Protein AF-A0A0D2ZXE7-F1 (afdb_monomer_lite)

pLDDT: mean 91.24, std 14.26, range [33.75, 98.62]

Sequence (89 aa):
MLKFEDGAAGSIKINGFQYELQQLHWHSPSEHTINGRRFALELHMVHEGKKGRMAVVTVLYKIGRADTFIRSLEKELEAITDLDDAEKH

Foldseek 3Di:
DAADDFCPQHWDADPNWTWTFGDKDKDAFDPDDDPPDIAGMKIWGWTATPPRDIDIDMDGDHPDDDDVVVVVCVVVVVVVVVVVVPPPD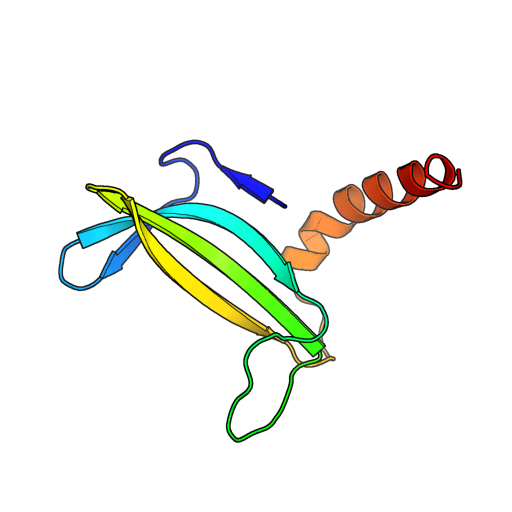

Structure (mmCIF, N/CA/C/O backbone):
data_AF-A0A0D2ZXE7-F1
#
_entry.id   AF-A0A0D2ZXE7-F1
#
loop_
_atom_site.group_PDB
_atom_site.id
_atom_site.type_symbol
_atom_site.label_atom_id
_atom_site.label_alt_id
_atom_site.label_comp_id
_atom_site.label_asym_id
_atom_site.label_entity_id
_atom_site.label_seq_id
_atom_site.pdbx_PDB_ins_code
_atom_site.Cartn_x
_atom_site.Cartn_y
_atom_site.Cartn_z
_atom_site.occupancy
_atom_site.B_iso_or_equiv
_atom_site.auth_seq_id
_atom_site.auth_comp_id
_atom_site.auth_asym_id
_atom_site.auth_atom_id
_atom_site.pdbx_PDB_model_num
ATOM 1 N N . MET A 1 1 ? 9.282 1.325 6.917 1.00 86.56 1 MET A N 1
ATOM 2 C CA . MET A 1 1 ? 7.807 1.445 6.785 1.00 86.56 1 MET A CA 1
ATOM 3 C C . MET A 1 1 ? 7.409 2.892 7.027 1.00 86.56 1 MET A C 1
ATOM 5 O O . MET A 1 1 ? 7.991 3.498 7.919 1.00 86.56 1 MET A O 1
ATOM 9 N N . LEU A 1 2 ? 6.463 3.438 6.262 1.00 92.94 2 LEU A N 1
ATOM 10 C CA . LEU A 1 2 ? 5.945 4.794 6.484 1.00 92.94 2 LEU A CA 1
ATOM 11 C C . LEU A 1 2 ? 4.699 4.716 7.358 1.00 92.94 2 LEU A C 1
ATOM 13 O O . LEU A 1 2 ? 3.826 3.898 7.084 1.00 92.94 2 LEU A O 1
ATOM 17 N N . LYS A 1 3 ? 4.621 5.546 8.396 1.00 95.44 3 LYS A N 1
ATOM 18 C CA . LYS A 1 3 ? 3.482 5.613 9.316 1.00 95.44 3 LYS A CA 1
ATOM 19 C C . LYS A 1 3 ? 2.904 7.018 9.311 1.00 95.44 3 LYS A C 1
ATOM 21 O O . LYS A 1 3 ? 3.648 7.980 9.130 1.00 95.44 3 LYS A O 1
ATOM 26 N N . PHE A 1 4 ? 1.606 7.114 9.539 1.00 95.06 4 PHE A N 1
ATOM 27 C CA . PHE A 1 4 ? 0.897 8.380 9.635 1.00 95.06 4 PHE A CA 1
ATOM 28 C C . PHE A 1 4 ? 0.277 8.530 11.017 1.00 95.06 4 PHE A C 1
ATOM 30 O O . PHE A 1 4 ? -0.022 7.541 11.682 1.00 95.06 4 PHE A O 1
ATOM 37 N N . GLU A 1 5 ? 0.105 9.776 11.445 1.00 93.06 5 GLU A N 1
ATOM 38 C CA . GLU A 1 5 ? -0.744 10.086 12.591 1.00 93.06 5 GLU A CA 1
ATOM 39 C C . GLU A 1 5 ? -2.218 9.858 12.226 1.00 93.06 5 GLU A C 1
ATOM 41 O O . GLU A 1 5 ? -2.607 9.985 11.058 1.00 93.06 5 GLU A O 1
ATOM 46 N N . ASP A 1 6 ? -3.038 9.546 13.230 1.00 88.62 6 ASP A N 1
ATOM 47 C CA . ASP A 1 6 ? -4.467 9.283 13.047 1.00 88.62 6 ASP A CA 1
ATOM 48 C C . ASP A 1 6 ? -5.160 10.434 12.300 1.00 88.62 6 ASP A C 1
ATOM 50 O O . ASP A 1 6 ? -4.986 11.616 12.606 1.00 88.62 6 ASP A O 1
ATOM 54 N N . GLY A 1 7 ? -5.938 10.082 11.275 1.00 88.69 7 GLY A N 1
ATOM 55 C CA . GLY A 1 7 ? -6.628 11.030 10.400 1.00 88.69 7 GLY A CA 1
ATOM 56 C C . GLY A 1 7 ? -5.750 11.870 9.455 1.00 88.69 7 GLY A C 1
ATOM 57 O O . GLY A 1 7 ? -6.308 12.543 8.586 1.00 88.69 7 GLY A O 1
ATOM 58 N N . ALA A 1 8 ? -4.415 11.830 9.545 1.00 94.88 8 ALA A N 1
ATOM 59 C CA . ALA A 1 8 ? -3.540 12.732 8.783 1.00 94.88 8 ALA A CA 1
ATOM 60 C C . ALA A 1 8 ? -3.404 12.369 7.292 1.00 94.88 8 ALA A C 1
ATOM 62 O O . ALA A 1 8 ? -3.162 13.241 6.458 1.00 94.88 8 ALA A O 1
ATOM 63 N N . ALA A 1 9 ? -3.575 11.090 6.943 1.00 96.06 9 ALA A N 1
ATOM 64 C CA . ALA A 1 9 ? -3.347 10.572 5.589 1.00 96.06 9 ALA A CA 1
ATOM 65 C C . ALA A 1 9 ? -4.634 10.226 4.818 1.00 96.06 9 ALA A C 1
ATOM 67 O O . ALA A 1 9 ? -4.586 9.652 3.729 1.00 96.06 9 ALA A O 1
ATOM 68 N N . GLY A 1 10 ? -5.796 10.584 5.368 1.00 97.31 10 GLY A N 1
ATOM 69 C CA . GLY A 1 10 ? -7.097 10.266 4.787 1.00 97.31 10 GLY A CA 1
ATOM 70 C C . GLY A 1 10 ? -7.598 8.860 5.134 1.00 97.31 10 GLY A C 1
ATOM 71 O O . GLY A 1 10 ? -7.122 8.196 6.055 1.00 97.31 10 GLY A O 1
ATOM 72 N N . SER A 1 11 ? -8.645 8.422 4.434 1.00 97.69 11 SER A N 1
ATOM 73 C CA . SER A 1 11 ? -9.345 7.173 4.745 1.00 97.69 11 SER A CA 1
ATOM 74 C C . SER A 1 11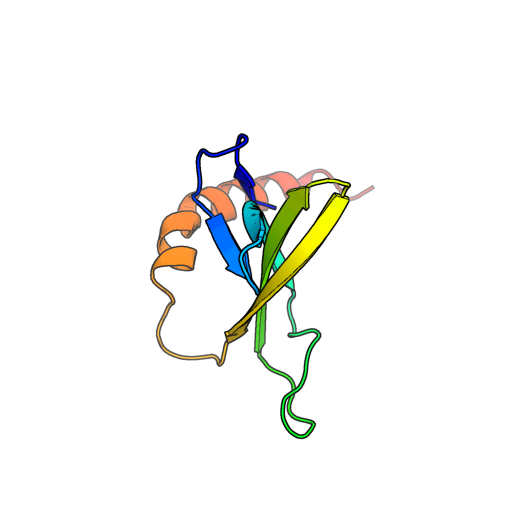 ? -10.049 6.576 3.530 1.00 97.69 11 SER A C 1
ATOM 76 O O . SER A 1 11 ? -10.305 7.258 2.536 1.00 97.69 11 SER A O 1
ATOM 78 N N . ILE A 1 12 ? -10.413 5.299 3.641 1.00 97.94 12 ILE A N 1
ATOM 79 C CA . ILE A 1 12 ? -11.307 4.605 2.711 1.00 97.94 12 ILE A CA 1
ATOM 80 C C . ILE A 1 12 ? -12.632 4.267 3.395 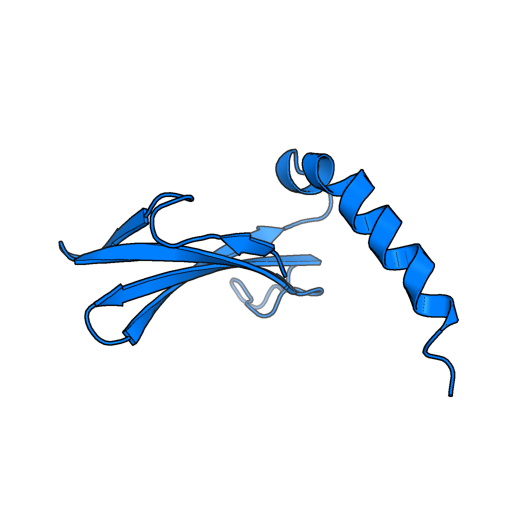1.00 97.94 12 ILE A C 1
ATOM 82 O O . ILE A 1 12 ? -12.710 4.130 4.618 1.00 97.94 12 ILE A O 1
ATOM 86 N N . LYS A 1 13 ? -13.689 4.092 2.596 1.00 97.81 13 LYS A N 1
ATOM 87 C CA . LYS A 1 13 ? -15.014 3.691 3.081 1.00 97.81 13 LYS A CA 1
ATOM 88 C C . LYS A 1 13 ? -15.445 2.377 2.443 1.00 97.81 13 LYS A C 1
ATOM 90 O O . LYS A 1 13 ? -15.603 2.301 1.230 1.00 97.81 13 LYS A O 1
ATOM 95 N N . ILE A 1 14 ? -15.686 1.361 3.267 1.00 97.50 14 ILE A N 1
ATOM 96 C CA . ILE A 1 14 ? -16.133 0.030 2.837 1.00 97.50 14 ILE A CA 1
ATOM 97 C C . ILE A 1 14 ? -17.462 -0.268 3.530 1.00 97.50 14 ILE A C 1
ATOM 99 O O . ILE A 1 14 ? -17.536 -0.290 4.758 1.00 97.50 14 ILE A O 1
ATOM 103 N N . ASN A 1 15 ? -18.530 -0.479 2.754 1.00 96.00 15 ASN A N 1
ATOM 104 C CA . ASN A 1 15 ? -19.879 -0.775 3.264 1.00 96.00 15 ASN A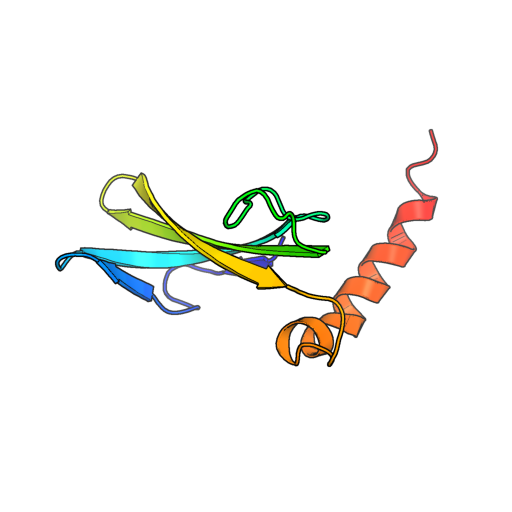 CA 1
ATOM 105 C C . ASN A 1 15 ? -20.369 0.212 4.339 1.00 96.00 15 ASN A C 1
ATOM 107 O O . ASN A 1 15 ? -20.950 -0.184 5.346 1.00 96.00 15 ASN A O 1
ATOM 111 N N . GLY A 1 16 ? -20.093 1.505 4.161 1.00 95.88 16 GLY A N 1
ATOM 112 C CA . GLY A 1 16 ? -20.490 2.527 5.131 1.00 95.88 16 GLY A CA 1
ATOM 113 C C . GLY A 1 16 ? -19.490 2.773 6.266 1.00 95.88 16 GLY A C 1
ATOM 114 O O . GLY A 1 16 ? -19.571 3.824 6.896 1.00 95.88 16 GLY A O 1
ATOM 115 N N . PHE A 1 17 ? -18.530 1.873 6.496 1.00 96.31 17 PHE A N 1
ATOM 116 C CA . PHE A 1 17 ? -17.531 1.989 7.559 1.00 96.31 17 PHE A CA 1
ATOM 117 C C . PHE A 1 17 ? -16.258 2.671 7.058 1.00 96.31 17 PHE A C 1
ATOM 119 O O . PHE A 1 17 ? -15.765 2.338 5.983 1.00 96.31 17 PHE A O 1
ATOM 126 N N . GLN A 1 18 ? -15.738 3.611 7.845 1.00 97.44 18 GLN A N 1
ATOM 127 C CA . GLN A 1 18 ? -14.490 4.321 7.571 1.00 97.44 18 GLN A CA 1
ATOM 128 C C . GLN A 1 18 ? -13.289 3.558 8.143 1.00 97.44 18 GLN A C 1
ATOM 130 O O . GLN A 1 18 ? -13.377 3.015 9.249 1.00 97.44 18 GLN A O 1
ATOM 135 N N . TYR A 1 19 ? -12.199 3.540 7.379 1.00 98.12 19 TYR A N 1
ATOM 136 C CA . TYR A 1 19 ? -10.910 2.953 7.734 1.00 98.12 19 TYR A CA 1
ATOM 137 C C . TYR A 1 19 ? -9.813 3.970 7.417 1.00 98.12 19 TYR A C 1
ATOM 139 O O . TYR A 1 19 ? -9.633 4.341 6.255 1.00 98.12 19 TYR A O 1
ATOM 147 N N . GLU A 1 20 ? -9.119 4.451 8.437 1.00 97.88 20 GLU A N 1
ATOM 148 C CA . GLU A 1 20 ? -8.072 5.466 8.309 1.00 97.88 20 GLU A CA 1
ATOM 149 C C . GLU A 1 20 ? -6.765 4.832 7.859 1.00 97.88 20 GLU A C 1
ATOM 151 O O . GLU A 1 20 ? -6.435 3.734 8.302 1.00 97.88 20 GLU A O 1
ATOM 156 N N . LEU A 1 21 ? -6.040 5.493 6.955 1.00 98.25 21 LEU A N 1
ATOM 157 C CA . LEU A 1 21 ? -4.753 5.001 6.476 1.00 98.25 21 LEU A CA 1
ATOM 158 C C . LEU A 1 21 ? -3.690 5.185 7.564 1.00 98.25 21 LEU A C 1
ATOM 160 O O . LEU A 1 21 ? -3.378 6.309 7.939 1.00 98.25 21 LEU A O 1
ATOM 164 N N . GLN A 1 22 ? -3.112 4.076 8.019 1.00 97.75 22 GLN A N 1
ATOM 165 C CA . GLN A 1 22 ? -2.170 4.051 9.137 1.00 97.75 22 GLN A CA 1
ATOM 166 C C . GLN A 1 22 ? -0.722 3.930 8.671 1.00 97.75 22 GLN A C 1
ATOM 168 O O . GLN A 1 22 ? 0.175 4.585 9.203 1.00 97.75 22 GLN A O 1
ATOM 173 N N . GLN A 1 23 ? -0.464 3.079 7.674 1.00 97.38 23 GLN A N 1
ATOM 174 C CA . GLN A 1 23 ? 0.904 2.830 7.224 1.00 97.38 23 GLN A CA 1
ATOM 175 C C . GLN A 1 23 ? 1.009 2.266 5.807 1.00 97.38 23 GLN A C 1
ATOM 177 O O . GLN A 1 23 ? 0.084 1.629 5.295 1.00 97.38 23 GLN A O 1
ATOM 182 N N . LEU A 1 24 ? 2.174 2.505 5.203 1.00 97.62 24 LEU A N 1
ATOM 183 C CA . LEU A 1 24 ? 2.610 1.976 3.914 1.00 97.62 24 LEU A CA 1
ATOM 184 C C . LEU A 1 24 ? 3.873 1.136 4.103 1.00 97.62 24 LEU A C 1
ATOM 186 O O . LEU A 1 24 ? 4.829 1.557 4.770 1.00 97.62 24 LEU A O 1
ATOM 190 N N . HIS A 1 25 ? 3.913 -0.025 3.464 1.00 96.81 25 HIS A N 1
ATOM 191 C CA . HIS A 1 25 ? 5.126 -0.832 3.376 1.00 96.81 25 HIS A CA 1
ATOM 192 C C . HIS A 1 25 ? 5.172 -1.626 2.075 1.00 96.81 25 HIS A C 1
ATOM 194 O O . HIS A 1 25 ? 4.153 -1.838 1.422 1.00 96.81 25 HIS A O 1
ATOM 200 N N . TRP A 1 26 ? 6.377 -2.041 1.696 1.00 96.88 26 TRP A N 1
ATOM 201 C CA . TRP A 1 26 ? 6.631 -2.714 0.433 1.00 96.88 26 TRP A CA 1
ATOM 202 C C . TRP A 1 26 ? 7.195 -4.114 0.652 1.00 96.88 26 TRP A C 1
ATOM 204 O O . TRP A 1 26 ? 8.000 -4.322 1.558 1.00 96.88 26 TRP A O 1
ATOM 214 N N . HIS A 1 27 ? 6.818 -5.036 -0.230 1.00 97.75 27 HIS A N 1
ATOM 215 C CA . HIS A 1 27 ? 7.375 -6.381 -0.346 1.00 97.75 27 HIS A CA 1
ATOM 216 C C . HIS A 1 27 ? 7.986 -6.576 -1.735 1.00 97.75 27 HIS A C 1
ATOM 218 O O . HIS A 1 27 ? 7.360 -6.259 -2.750 1.00 97.75 27 HIS A O 1
ATOM 224 N N . SER A 1 28 ? 9.203 -7.118 -1.782 1.00 95.88 28 SER A N 1
ATOM 225 C CA . SER A 1 28 ? 9.881 -7.518 -3.016 1.00 95.88 28 SER A CA 1
ATOM 226 C C . SER A 1 28 ? 10.381 -8.963 -2.877 1.00 95.88 28 SER A C 1
ATOM 228 O O . SER A 1 28 ? 11.158 -9.229 -1.957 1.00 95.88 28 SER A O 1
ATOM 230 N N . PRO A 1 29 ? 9.963 -9.905 -3.749 1.00 98.00 29 PRO A N 1
ATOM 231 C CA . PRO A 1 29 ? 8.942 -9.748 -4.795 1.00 98.00 29 PRO A CA 1
ATOM 232 C C . PRO A 1 29 ? 7.533 -9.537 -4.204 1.00 98.00 29 PRO A C 1
ATOM 234 O O . PRO A 1 29 ? 7.365 -9.559 -2.987 1.00 98.00 29 PRO A O 1
ATOM 237 N N . SER A 1 30 ? 6.504 -9.370 -5.051 1.00 98.62 30 SER A N 1
ATOM 238 C CA . SER A 1 30 ? 5.117 -9.321 -4.555 1.00 98.62 30 SER A CA 1
ATOM 239 C C . SER A 1 30 ? 4.769 -10.584 -3.779 1.00 98.62 30 SER A C 1
ATOM 241 O O . SER A 1 30 ? 5.237 -11.659 -4.149 1.00 98.62 30 SER A O 1
ATOM 243 N N . GLU A 1 31 ? 3.919 -10.486 -2.762 1.00 98.38 31 GLU A N 1
ATOM 244 C CA . GLU A 1 31 ? 3.387 -11.627 -2.014 1.00 98.38 31 GLU A CA 1
ATOM 245 C C . GLU A 1 31 ? 2.197 -12.242 -2.754 1.00 98.38 31 GLU A C 1
ATOM 247 O O . GLU A 1 31 ? 2.161 -13.459 -2.982 1.00 98.38 31 GLU A O 1
ATOM 252 N N . HIS A 1 32 ? 1.273 -11.393 -3.214 1.00 98.44 32 HIS A N 1
ATOM 253 C CA . HIS A 1 32 ? 0.119 -11.804 -4.002 1.00 98.44 32 HIS A CA 1
ATOM 254 C C . HIS A 1 32 ? 0.511 -12.174 -5.436 1.00 98.44 32 HIS A C 1
ATOM 256 O O . HIS A 1 32 ? 1.507 -11.709 -6.002 1.00 98.44 32 HIS A O 1
ATOM 262 N N . THR A 1 33 ? -0.328 -13.009 -6.053 1.00 98.31 33 THR A N 1
ATOM 263 C CA . THR A 1 33 ? -0.257 -13.347 -7.478 1.00 98.31 33 THR A CA 1
ATOM 264 C C . THR A 1 33 ? -1.603 -13.091 -8.145 1.00 98.31 33 THR A C 1
ATOM 266 O O . THR A 1 33 ? -2.647 -13.182 -7.502 1.00 98.31 33 THR A O 1
ATOM 269 N N . ILE A 1 34 ? -1.591 -12.795 -9.447 1.00 97.69 34 ILE A N 1
ATOM 270 C CA . ILE A 1 34 ? -2.809 -12.736 -10.269 1.00 97.69 34 ILE A CA 1
ATOM 271 C C . ILE A 1 34 ? -2.686 -13.806 -11.345 1.00 97.69 34 ILE A C 1
ATOM 273 O O . ILE A 1 34 ? -1.742 -13.776 -12.133 1.00 97.69 34 ILE A O 1
ATOM 277 N N . ASN A 1 35 ? -3.626 -14.755 -11.373 1.00 97.44 35 ASN A N 1
ATOM 278 C CA . ASN A 1 35 ? -3.601 -15.910 -12.282 1.00 97.44 35 ASN A CA 1
ATOM 279 C C . ASN A 1 35 ? -2.257 -16.666 -12.233 1.00 97.44 35 ASN A C 1
ATOM 281 O O . ASN A 1 35 ? -1.681 -16.999 -13.265 1.00 97.44 35 ASN A O 1
ATOM 285 N N . GLY A 1 36 ? -1.711 -16.858 -11.026 1.00 97.50 36 GLY A N 1
ATOM 286 C CA . GLY A 1 36 ? -0.427 -17.531 -10.798 1.00 97.50 36 GLY A CA 1
ATOM 287 C C . GLY A 1 36 ? 0.820 -16.698 -11.121 1.00 97.50 36 GLY A C 1
ATOM 288 O O . GLY A 1 36 ? 1.934 -17.136 -10.845 1.00 97.50 36 GLY A O 1
ATOM 289 N N . ARG A 1 37 ? 0.678 -15.481 -11.660 1.00 97.69 37 ARG A N 1
ATOM 290 C CA . ARG A 1 37 ? 1.811 -14.595 -11.951 1.00 97.69 37 ARG A CA 1
ATOM 291 C C . ARG A 1 37 ? 2.207 -13.771 -10.723 1.00 97.69 37 ARG A C 1
ATOM 293 O O . ARG A 1 37 ? 1.385 -13.007 -10.216 1.00 97.69 37 ARG A O 1
ATOM 300 N N . ARG A 1 38 ? 3.479 -13.866 -10.312 1.00 98.25 38 ARG A N 1
ATOM 301 C CA . ARG A 1 38 ? 4.117 -12.990 -9.309 1.00 98.25 38 ARG A CA 1
ATOM 302 C C . ARG A 1 38 ? 4.651 -11.705 -9.956 1.00 98.25 38 ARG A C 1
ATOM 304 O O . ARG A 1 38 ? 5.035 -11.704 -11.129 1.00 98.25 38 ARG A O 1
ATOM 311 N N . PHE A 1 39 ? 4.633 -10.614 -9.203 1.00 98.56 39 PHE A N 1
ATOM 312 C CA . PHE A 1 39 ? 5.014 -9.268 -9.627 1.00 98.56 39 PHE A CA 1
ATOM 313 C C . PHE A 1 39 ? 6.319 -8.838 -8.945 1.00 98.56 39 PHE A C 1
ATOM 315 O O . PHE A 1 39 ? 6.779 -9.479 -8.001 1.00 98.56 39 PHE A O 1
ATOM 322 N N . ALA A 1 40 ? 6.950 -7.784 -9.464 1.00 98.19 40 ALA A N 1
ATOM 323 C CA . ALA A 1 40 ? 8.298 -7.395 -9.043 1.00 98.19 40 ALA A CA 1
ATOM 324 C C . ALA A 1 40 ? 8.320 -6.728 -7.662 1.00 98.19 40 ALA A C 1
ATOM 326 O O . ALA A 1 40 ? 9.298 -6.853 -6.940 1.00 98.19 40 ALA A O 1
ATOM 327 N N . LEU A 1 41 ? 7.244 -6.031 -7.310 1.00 98.19 41 LEU A N 1
ATOM 328 C CA . LEU A 1 41 ? 7.095 -5.302 -6.058 1.00 98.19 41 LEU A CA 1
ATOM 329 C C . LEU A 1 41 ? 5.606 -5.238 -5.713 1.00 98.19 41 LEU A C 1
ATOM 331 O O . LEU A 1 41 ? 4.746 -5.300 -6.602 1.00 98.19 41 LEU A O 1
ATOM 335 N N . GLU A 1 42 ? 5.312 -5.105 -4.430 1.00 98.62 42 GLU A N 1
ATOM 336 C CA . GLU A 1 42 ? 3.973 -4.921 -3.894 1.00 98.62 42 GLU A CA 1
ATOM 337 C C . GLU A 1 42 ? 3.979 -3.854 -2.800 1.00 98.62 42 GLU A C 1
ATOM 339 O O . GLU A 1 42 ? 4.816 -3.909 -1.908 1.00 98.62 42 GLU A O 1
ATOM 344 N N . LEU A 1 43 ? 3.057 -2.895 -2.872 1.00 98.38 43 LEU A N 1
ATOM 345 C CA . LEU A 1 43 ? 2.798 -1.913 -1.817 1.00 98.38 43 LEU A CA 1
ATOM 346 C C . LEU A 1 43 ? 1.556 -2.345 -1.045 1.00 98.38 43 LEU A C 1
ATOM 348 O O . LEU A 1 43 ? 0.499 -2.496 -1.650 1.00 98.38 43 LEU A O 1
ATOM 352 N N . HIS A 1 44 ? 1.654 -2.454 0.275 1.00 98.62 44 HIS A N 1
ATOM 353 C CA . HIS A 1 44 ? 0.513 -2.588 1.176 1.00 98.62 44 HIS A CA 1
ATOM 354 C C . HIS A 1 44 ? 0.177 -1.245 1.811 1.00 98.62 44 HIS A C 1
ATOM 356 O O . HIS A 1 44 ? 1.015 -0.619 2.459 1.00 98.62 44 HIS A O 1
ATOM 362 N N . MET A 1 45 ? -1.080 -0.833 1.659 1.00 98.50 45 MET A N 1
ATOM 363 C CA . MET A 1 45 ? -1.667 0.335 2.308 1.00 98.50 45 MET A CA 1
ATOM 364 C C . MET A 1 45 ? -2.624 -0.148 3.388 1.00 98.50 45 MET A C 1
ATOM 366 O O . MET A 1 45 ? -3.713 -0.652 3.094 1.00 98.50 45 MET A O 1
ATOM 370 N N . VAL A 1 46 ? -2.192 -0.056 4.641 1.00 98.19 46 VAL A N 1
ATOM 371 C CA . VAL A 1 46 ? -2.899 -0.644 5.777 1.00 98.19 46 VAL A CA 1
ATOM 372 C C . VAL A 1 46 ? -3.792 0.399 6.422 1.00 98.19 46 VAL A C 1
ATOM 374 O O . VAL A 1 46 ? -3.320 1.448 6.857 1.00 98.19 46 VAL A O 1
ATOM 377 N N . HIS A 1 47 ? -5.078 0.076 6.500 1.00 98.38 47 HIS A N 1
ATOM 378 C CA . HIS A 1 47 ? -6.100 0.931 7.072 1.00 98.38 47 HIS A CA 1
ATOM 379 C C . HIS A 1 47 ? -6.730 0.277 8.295 1.00 98.38 47 HIS A C 1
ATOM 381 O O . HIS A 1 47 ? -6.999 -0.929 8.292 1.00 98.38 47 HIS A O 1
ATOM 387 N N . GLU A 1 48 ? -7.035 1.088 9.300 1.00 97.75 48 GLU A N 1
ATOM 388 C CA . GLU A 1 48 ? -7.690 0.656 10.530 1.00 97.75 48 GLU A CA 1
ATOM 389 C C . GLU A 1 48 ? -9.036 1.361 10.705 1.00 97.75 48 GLU A C 1
ATOM 391 O O . GLU A 1 48 ? -9.169 2.575 10.563 1.00 97.75 48 GLU A O 1
ATOM 396 N N . GLY A 1 49 ? -10.071 0.575 10.977 1.00 96.19 49 GLY A N 1
ATOM 397 C CA . GLY A 1 49 ? -11.407 1.035 11.320 1.00 96.19 49 GLY A CA 1
ATOM 398 C C . GLY A 1 49 ? -11.746 0.734 12.778 1.00 96.19 49 GLY A C 1
ATOM 399 O O . GLY A 1 49 ? -10.993 0.106 13.521 1.00 96.19 49 GLY A O 1
ATOM 400 N N . LYS A 1 50 ? -12.949 1.133 13.201 1.00 93.81 50 LYS A N 1
ATOM 401 C CA . LYS A 1 50 ? -13.408 0.934 14.586 1.00 93.81 50 LYS A CA 1
ATOM 402 C C .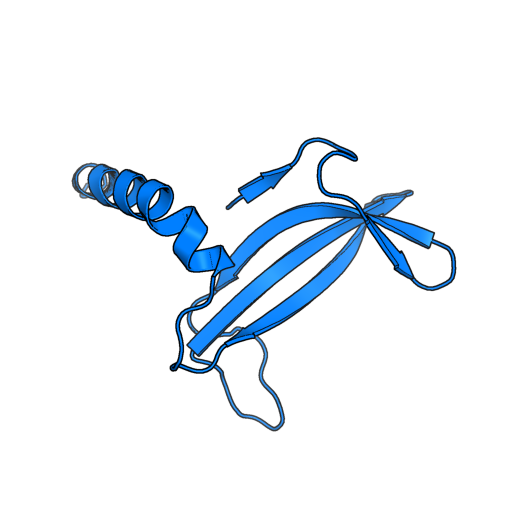 LYS A 1 50 ? -13.302 -0.530 15.032 1.00 93.81 50 LYS A C 1
ATOM 404 O O . LYS A 1 50 ? -13.642 -1.441 14.276 1.00 93.81 50 LYS A O 1
ATOM 409 N N . LYS A 1 51 ? -12.960 -0.723 16.312 1.00 91.62 51 LYS A N 1
ATOM 410 C CA . LYS A 1 51 ? -12.814 -2.038 16.966 1.00 91.62 51 LYS A CA 1
ATOM 411 C C . LYS A 1 51 ? -11.719 -2.915 16.329 1.00 91.62 51 LYS A C 1
ATOM 413 O O . LYS A 1 51 ? -11.905 -4.125 16.239 1.00 91.62 51 LYS A O 1
ATOM 418 N N . GLY A 1 52 ? -10.623 -2.310 15.858 1.00 89.88 52 GLY A N 1
ATOM 419 C CA . GLY A 1 52 ? -9.465 -3.025 15.303 1.00 89.88 52 GLY A CA 1
ATOM 420 C C . GLY A 1 52 ? -9.737 -3.729 13.972 1.00 89.88 52 GLY A C 1
ATOM 421 O O . GLY A 1 52 ? -9.074 -4.706 13.631 1.00 89.88 52 GLY A O 1
ATOM 422 N N . ARG A 1 53 ? -10.764 -3.298 13.222 1.00 95.44 53 ARG A N 1
ATOM 423 C CA . ARG A 1 53 ? -11.056 -3.880 11.905 1.00 95.44 53 ARG A CA 1
ATOM 424 C C . ARG A 1 53 ? -10.035 -3.364 10.904 1.00 95.44 53 ARG A C 1
ATOM 426 O O . ARG A 1 53 ? -10.002 -2.169 10.644 1.00 95.44 53 ARG A O 1
ATOM 433 N N . MET A 1 54 ? -9.299 -4.268 10.274 1.00 97.50 54 MET A N 1
ATOM 434 C CA . MET A 1 54 ? -8.279 -3.905 9.293 1.00 97.50 54 MET A CA 1
ATOM 435 C C . MET A 1 54 ? -8.788 -4.046 7.860 1.00 97.50 54 MET A C 1
ATOM 437 O O . MET A 1 54 ? -9.583 -4.937 7.552 1.00 97.50 54 MET A O 1
ATOM 441 N N . ALA A 1 55 ? -8.299 -3.178 6.982 1.00 98.12 55 ALA A N 1
ATOM 442 C CA . ALA A 1 55 ? -8.430 -3.308 5.539 1.00 98.12 55 ALA A CA 1
ATOM 443 C C . ALA A 1 55 ? -7.091 -2.963 4.881 1.00 98.12 55 ALA A C 1
ATOM 445 O O . ALA A 1 55 ? -6.492 -1.936 5.187 1.00 98.12 55 ALA A O 1
ATOM 446 N N . VAL A 1 56 ? -6.622 -3.809 3.965 1.00 98.25 56 VAL A N 1
ATOM 447 C CA . VAL A 1 56 ? -5.380 -3.566 3.222 1.00 98.25 56 VAL A CA 1
ATOM 448 C C . VAL A 1 56 ? -5.717 -3.393 1.751 1.00 98.25 56 VAL A C 1
ATOM 450 O O . VAL A 1 56 ? -6.386 -4.239 1.161 1.00 98.25 56 VAL A O 1
ATOM 453 N N . VAL A 1 57 ? -5.263 -2.288 1.166 1.00 98.38 57 VAL A N 1
ATOM 454 C CA . VAL A 1 57 ? -5.300 -2.072 -0.284 1.00 98.38 57 VAL A CA 1
ATOM 455 C C . VAL A 1 57 ? -3.891 -2.288 -0.811 1.00 98.38 57 VAL A C 1
ATOM 457 O O . VAL A 1 57 ? -2.944 -1.729 -0.263 1.00 98.38 57 VAL A O 1
ATOM 460 N N . THR A 1 58 ? -3.751 -3.098 -1.858 1.00 98.00 58 THR A N 1
ATOM 461 C CA . THR A 1 58 ? -2.446 -3.442 -2.430 1.00 98.00 58 THR A CA 1
ATOM 462 C C . THR A 1 58 ? -2.273 -2.911 -3.852 1.00 98.00 58 THR A C 1
ATOM 464 O O . THR A 1 58 ? -3.225 -2.895 -4.636 1.00 98.00 58 THR A O 1
ATOM 467 N N . VAL A 1 59 ? -1.053 -2.484 -4.188 1.00 98.12 59 VAL A N 1
ATOM 468 C CA . VAL A 1 59 ? -0.634 -2.139 -5.556 1.00 98.12 59 VAL A CA 1
ATOM 469 C C . VAL A 1 59 ? 0.471 -3.096 -5.988 1.00 98.12 59 VAL A C 1
ATOM 471 O O . VAL A 1 59 ? 1.511 -3.184 -5.340 1.00 98.12 59 VAL A O 1
ATOM 474 N N . LEU A 1 60 ? 0.259 -3.790 -7.109 1.00 98.38 60 LEU A N 1
ATOM 475 C CA . LEU A 1 60 ? 1.236 -4.704 -7.705 1.00 98.38 60 LEU A CA 1
ATOM 476 C C . LEU A 1 60 ? 1.987 -4.023 -8.851 1.00 98.38 60 LEU A C 1
ATOM 478 O O . LEU A 1 60 ? 1.376 -3.518 -9.795 1.00 98.38 60 LEU A O 1
ATOM 482 N N . TYR A 1 61 ? 3.316 -4.074 -8.810 1.00 98.19 61 TYR A N 1
ATOM 483 C CA . TYR A 1 61 ? 4.176 -3.369 -9.758 1.00 98.19 61 TYR A CA 1
ATOM 484 C C . TYR A 1 61 ? 4.795 -4.314 -10.790 1.00 98.19 61 TYR A C 1
ATOM 486 O O . TYR A 1 61 ? 5.262 -5.418 -10.494 1.00 98.19 61 TYR A O 1
ATOM 494 N N . LYS A 1 62 ? 4.868 -3.840 -12.033 1.00 96.94 62 LYS A N 1
ATOM 495 C CA . LYS A 1 62 ? 5.721 -4.417 -13.078 1.00 96.94 62 LYS A CA 1
ATOM 496 C C . LYS A 1 62 ? 6.881 -3.459 -13.318 1.00 96.94 62 LYS A C 1
ATOM 498 O O . LYS A 1 62 ? 6.665 -2.251 -13.336 1.00 96.94 62 LYS A O 1
ATOM 503 N N . ILE A 1 63 ? 8.078 -4.001 -13.540 1.00 97.06 63 ILE A N 1
ATOM 504 C CA . ILE A 1 63 ? 9.247 -3.205 -13.935 1.00 97.06 63 ILE A CA 1
ATOM 505 C C . ILE A 1 63 ? 8.901 -2.422 -15.207 1.00 97.06 63 ILE A C 1
ATOM 507 O O . ILE A 1 63 ? 8.349 -2.983 -16.158 1.00 97.06 63 ILE A O 1
ATOM 511 N N . GLY A 1 64 ? 9.199 -1.126 -15.205 1.00 96.69 64 GLY A N 1
ATOM 512 C CA . GLY A 1 64 ? 8.850 -0.215 -16.286 1.00 96.69 64 GLY A CA 1
ATOM 513 C C . GLY A 1 64 ? 9.067 1.236 -15.878 1.00 96.69 64 GLY A C 1
ATOM 514 O O . GLY A 1 64 ? 10.058 1.559 -15.228 1.00 96.69 64 GLY A O 1
ATOM 515 N N . ARG A 1 65 ? 8.137 2.117 -16.264 1.00 96.38 65 ARG A N 1
ATOM 516 C CA . ARG A 1 65 ? 8.189 3.540 -15.902 1.00 96.38 65 ARG A CA 1
ATOM 517 C C . ARG A 1 65 ? 8.233 3.704 -14.380 1.00 96.38 65 ARG A C 1
ATOM 519 O O . ARG A 1 65 ? 7.421 3.097 -13.687 1.00 96.38 65 ARG A O 1
ATOM 526 N N . ALA A 1 66 ? 9.131 4.567 -13.905 1.00 94.94 66 ALA A N 1
ATOM 527 C CA . ALA A 1 66 ? 9.247 4.900 -12.491 1.00 94.94 66 ALA A CA 1
ATOM 528 C C . ALA A 1 66 ? 7.914 5.405 -11.915 1.00 94.94 66 ALA A C 1
ATOM 530 O O . ALA A 1 66 ? 7.201 6.190 -12.551 1.00 94.94 66 ALA A O 1
ATOM 531 N N . ASP A 1 67 ? 7.602 4.945 -10.709 1.00 96.75 67 ASP A N 1
ATOM 532 C CA . ASP A 1 67 ? 6.461 5.408 -9.933 1.00 96.75 67 ASP A CA 1
ATOM 533 C C . ASP A 1 67 ? 6.811 6.739 -9.254 1.00 96.75 67 ASP A C 1
ATOM 535 O O . ASP A 1 67 ? 7.852 6.863 -8.609 1.00 96.75 67 ASP A O 1
ATOM 539 N N . THR A 1 68 ? 5.968 7.759 -9.421 1.00 96.62 68 THR A N 1
ATOM 540 C CA . THR A 1 68 ? 6.256 9.107 -8.910 1.00 96.62 68 THR A CA 1
ATOM 541 C C . THR A 1 68 ? 6.232 9.184 -7.389 1.00 96.62 68 THR A C 1
ATOM 543 O O . THR A 1 68 ? 6.899 10.050 -6.832 1.00 96.62 68 THR A O 1
ATOM 546 N N . PHE A 1 69 ? 5.483 8.303 -6.720 1.00 95.00 69 PHE A N 1
ATOM 547 C CA . PHE A 1 69 ? 5.447 8.256 -5.265 1.00 95.00 69 PHE A CA 1
ATOM 548 C C . PHE A 1 69 ? 6.730 7.629 -4.720 1.00 95.00 69 PHE A C 1
ATOM 550 O O . PHE A 1 69 ? 7.378 8.240 -3.879 1.00 95.00 69 PHE A O 1
ATOM 557 N N . ILE A 1 70 ? 7.179 6.494 -5.266 1.00 94.19 70 ILE A N 1
ATOM 558 C CA . ILE A 1 70 ? 8.487 5.917 -4.897 1.00 94.19 70 ILE A CA 1
ATOM 559 C C . ILE A 1 70 ? 9.612 6.914 -5.187 1.00 94.19 70 ILE A C 1
ATOM 561 O O . ILE A 1 70 ? 10.471 7.132 -4.340 1.00 94.19 70 ILE A O 1
ATOM 565 N N . ARG A 1 71 ? 9.557 7.593 -6.338 1.00 94.81 71 ARG A N 1
ATOM 566 C CA . ARG A 1 71 ? 10.524 8.637 -6.688 1.00 94.81 71 ARG A CA 1
ATOM 567 C C . ARG A 1 71 ? 10.558 9.782 -5.673 1.00 94.81 71 ARG A C 1
ATOM 569 O O . ARG A 1 71 ? 11.616 10.335 -5.403 1.00 94.81 71 ARG A O 1
ATOM 576 N N . SER A 1 72 ? 9.410 10.143 -5.100 1.00 95.31 72 SER A N 1
ATOM 577 C CA . SER A 1 72 ? 9.346 11.186 -4.069 1.00 95.31 72 SER A CA 1
ATOM 578 C C . SER A 1 72 ? 10.025 10.793 -2.753 1.00 95.31 72 SER A C 1
ATOM 580 O O . SER A 1 72 ? 10.301 11.681 -1.959 1.00 95.31 72 SER A O 1
ATOM 582 N N . LEU A 1 73 ? 10.303 9.498 -2.561 1.00 92.19 73 LEU A N 1
ATOM 583 C CA . LEU A 1 73 ? 10.941 8.918 -1.379 1.00 92.19 73 LEU A CA 1
ATOM 584 C C . LEU A 1 73 ? 12.409 8.523 -1.627 1.00 92.19 73 LEU A C 1
ATOM 586 O O . LEU A 1 73 ? 13.025 7.905 -0.763 1.00 92.19 73 LEU A O 1
ATOM 590 N N . GLU A 1 74 ? 12.967 8.795 -2.815 1.00 91.00 74 GLU A N 1
ATOM 591 C CA . GLU A 1 74 ? 14.315 8.336 -3.196 1.00 91.00 74 GLU A CA 1
ATOM 592 C C . GLU A 1 74 ? 15.383 8.796 -2.198 1.00 91.00 74 GLU A C 1
ATOM 594 O O . GLU A 1 74 ? 16.223 7.997 -1.798 1.00 91.00 74 GLU A O 1
ATOM 599 N N . LYS A 1 75 ? 15.306 10.045 -1.727 1.00 89.75 75 LYS A N 1
ATOM 600 C CA . LYS A 1 75 ? 16.287 10.601 -0.784 1.00 89.75 75 LYS A CA 1
ATOM 601 C C . LYS A 1 75 ? 16.221 9.928 0.582 1.00 89.75 75 LYS A C 1
ATOM 603 O O . LYS A 1 75 ? 17.240 9.691 1.219 1.00 89.75 75 LYS A O 1
ATOM 608 N N . GLU A 1 76 ? 15.015 9.645 1.047 1.00 89.94 76 GLU A N 1
ATOM 609 C CA . GLU A 1 76 ? 14.752 8.976 2.311 1.00 89.94 76 GLU A CA 1
ATOM 610 C C . GLU A 1 76 ? 15.214 7.519 2.249 1.00 89.94 76 GLU A C 1
ATOM 612 O O . GLU A 1 76 ? 15.755 7.008 3.225 1.00 89.94 76 GLU A O 1
ATOM 617 N N . LEU A 1 77 ? 15.040 6.861 1.099 1.00 87.19 77 LEU A N 1
ATOM 618 C CA . LEU A 1 77 ? 15.550 5.513 0.858 1.00 87.19 77 LEU A CA 1
ATOM 619 C C . LEU A 1 77 ? 17.083 5.487 0.826 1.00 87.19 77 LEU A C 1
ATOM 621 O O . LEU A 1 77 ? 17.672 4.640 1.492 1.00 87.19 77 LEU A O 1
ATOM 625 N N . GLU A 1 78 ? 17.725 6.426 0.125 1.00 88.88 78 GLU A N 1
ATOM 626 C CA . GLU A 1 78 ? 19.189 6.580 0.109 1.00 88.88 78 GLU A CA 1
ATOM 627 C C . GLU A 1 78 ? 19.746 6.778 1.528 1.00 88.88 78 GLU A C 1
ATOM 629 O O . GLU A 1 78 ? 20.678 6.088 1.938 1.00 88.88 78 GLU A O 1
ATOM 634 N N . ALA A 1 79 ? 19.110 7.635 2.330 1.00 87.06 79 ALA A N 1
ATOM 635 C CA . ALA A 1 79 ? 19.537 7.899 3.703 1.00 87.06 79 ALA A CA 1
ATOM 636 C C . ALA A 1 79 ? 19.462 6.669 4.629 1.00 87.06 79 ALA A C 1
ATOM 638 O O . ALA A 1 79 ? 20.161 6.619 5.639 1.00 87.06 79 ALA A O 1
ATOM 639 N N . ILE A 1 80 ? 18.615 5.683 4.312 1.00 83.38 80 ILE A N 1
ATOM 640 C CA . ILE A 1 80 ? 18.515 4.433 5.079 1.00 83.38 80 ILE A CA 1
ATOM 641 C C . ILE A 1 80 ? 19.590 3.432 4.633 1.00 83.38 80 ILE A C 1
ATOM 643 O O . ILE A 1 80 ? 20.063 2.657 5.457 1.00 83.38 80 ILE A O 1
ATOM 647 N N . THR A 1 81 ? 20.032 3.471 3.370 1.00 75.44 81 THR A N 1
ATOM 648 C CA . THR A 1 81 ? 21.081 2.562 2.871 1.00 75.44 81 THR 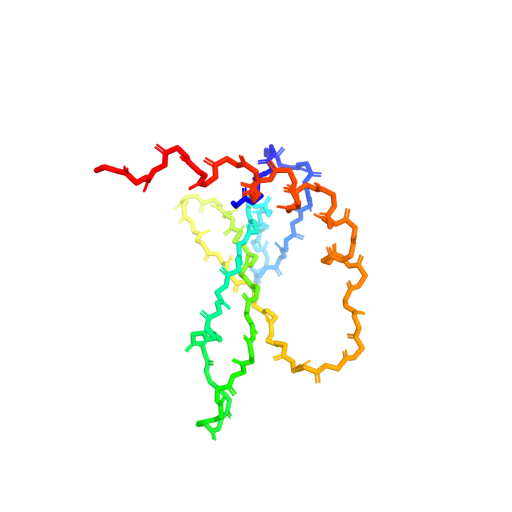A CA 1
ATOM 649 C C . THR A 1 81 ? 22.463 2.823 3.472 1.00 75.44 81 THR A C 1
ATOM 651 O O . THR A 1 81 ? 23.262 1.897 3.572 1.00 75.44 81 THR A O 1
ATOM 654 N N . ASP A 1 82 ? 22.719 4.040 3.957 1.00 59.84 82 ASP A N 1
ATOM 655 C CA . ASP A 1 82 ? 23.981 4.402 4.618 1.00 59.84 82 ASP A CA 1
ATOM 656 C C . ASP A 1 82 ? 24.087 3.882 6.069 1.00 59.84 82 ASP A C 1
ATOM 658 O O . ASP A 1 82 ? 25.138 3.997 6.700 1.00 59.84 82 ASP A O 1
ATOM 662 N N . LEU A 1 83 ? 23.012 3.304 6.621 1.00 56.97 83 LEU A N 1
ATOM 663 C CA . LEU A 1 83 ? 22.981 2.763 7.987 1.00 56.97 83 LEU A CA 1
ATOM 664 C C . LEU A 1 83 ? 23.328 1.262 8.058 1.00 56.97 83 LEU A C 1
ATOM 666 O O . LEU A 1 83 ? 23.593 0.756 9.149 1.00 56.97 83 LEU A O 1
ATOM 670 N N . ASP A 1 84 ? 23.395 0.564 6.919 1.00 52.22 84 ASP A N 1
ATOM 671 C CA . ASP A 1 84 ? 23.592 -0.895 6.851 1.00 52.22 84 ASP A CA 1
ATOM 672 C C . ASP A 1 84 ? 25.066 -1.353 6.930 1.00 52.22 84 ASP A C 1
ATOM 674 O O . ASP A 1 84 ? 25.336 -2.553 7.010 1.00 52.22 84 ASP A O 1
ATOM 678 N N . ASP A 1 85 ? 26.041 -0.437 7.011 1.00 50.16 85 ASP A N 1
ATOM 679 C CA . ASP A 1 85 ? 27.423 -0.806 7.374 1.00 50.16 85 ASP A CA 1
ATOM 680 C C . ASP A 1 85 ? 27.591 -1.089 8.887 1.00 50.16 85 ASP A C 1
ATOM 682 O O . ASP A 1 85 ? 28.659 -1.533 9.317 1.00 50.16 85 ASP A O 1
ATOM 686 N N . ALA A 1 86 ? 26.548 -0.886 9.707 1.00 45.69 86 ALA A N 1
ATOM 687 C CA . ALA A 1 86 ? 26.587 -1.110 11.156 1.00 45.69 86 ALA A CA 1
ATOM 688 C C . ALA A 1 86 ? 25.982 -2.449 11.636 1.00 45.69 86 ALA A C 1
ATOM 690 O O . ALA A 1 86 ? 26.186 -2.807 12.795 1.00 45.69 86 ALA A O 1
ATOM 691 N N . GLU A 1 87 ? 25.314 -3.232 10.779 1.00 46.25 87 GLU A N 1
ATOM 692 C CA . GLU A 1 87 ? 24.776 -4.563 11.135 1.00 46.25 87 GLU A CA 1
ATOM 693 C C . GLU A 1 87 ? 25.479 -5.710 10.386 1.00 46.25 87 GLU A C 1
ATOM 695 O O . GLU A 1 87 ? 24.872 -6.647 9.869 1.00 46.25 87 GLU A O 1
ATOM 700 N N . LYS A 1 88 ? 26.815 -5.675 10.378 1.00 41.06 88 LYS A N 1
ATOM 701 C CA . LYS A 1 88 ? 27.633 -6.890 10.267 1.00 41.06 88 LYS A CA 1
ATOM 702 C C . LYS A 1 88 ? 28.292 -7.187 11.608 1.00 41.06 88 LYS A C 1
ATOM 704 O O . LYS A 1 88 ? 29.474 -6.902 11.740 1.00 41.06 88 LYS A O 1
ATOM 709 N N . HIS A 1 89 ? 27.559 -7.779 12.554 1.00 33.75 89 HIS A N 1
ATOM 710 C CA . HIS A 1 89 ? 28.099 -8.668 13.596 1.00 33.75 89 HIS A CA 1
ATOM 711 C C . HIS A 1 89 ? 27.015 -9.578 14.174 1.00 33.75 89 HIS A C 1
ATOM 713 O O . HIS A 1 89 ? 25.982 -9.050 14.632 1.00 33.75 89 HIS A O 1
#

Radius of gyration: 15.75 Å; chains: 1; bounding box: 49×30×33 Å

Secondary structure (DSSP, 8-state):
-EE--TTTT-EEEETTEEEEEEEEEEESS-S-EETTEE-SEEEEEEEEEGGGEEEEEEEEE-SSSPPHHHHHTHHHHHHHHTTGGG---

InterPro domains:
  IPR001148 Alpha carbonic anhydrase domain [PF00194] (15-82)
  IPR001148 Alpha carbonic anhydrase domain [PS51144] (1-89)
  IPR018338 Carbonic anhydrase, alpha-class, conserved site [PS00162] (30-46)
  IPR023561 Carbonic anhydrase, alpha-class [PTHR18952] (6-82)
  IPR036398 Alpha carbonic anhydrase domain superfamily [G3DSA:3.10.200.10] (1-89)
  IPR036398 Alpha carbonic anhydrase domain superfamily [SSF51069] (3-85)
  IPR041891 Carbonic anhydrase, prokaryotic-like [cd03124] (6-85)

Organism: NCBI:txid109376